Protein AF-A0A2W5YMV2-F1 (afdb_monomer_lite)

Sequence (97 aa):
MTTANKITVIRILMIPVFVTLAIYYGESIQESKPQDWMRFTAIAVFLLAAVSDGLDGYVARRYNQRSSLGMILDPIADKGLLLSGIITLSISNWSQV

Structure (mmCIF, N/CA/C/O backbone):
data_AF-A0A2W5YMV2-F1
#
_entry.id   AF-A0A2W5YMV2-F1
#
loop_
_atom_site.group_PDB
_atom_site.id
_atom_site.type_symbol
_atom_site.label_atom_id
_atom_site.label_alt_id
_atom_site.label_comp_id
_atom_site.label_asym_id
_atom_site.label_entity_id
_atom_site.label_seq_id
_atom_site.pdbx_PDB_ins_code
_atom_site.Cartn_x
_atom_site.Cartn_y
_atom_site.Cartn_z
_atom_site.occupancy
_atom_site.B_iso_or_equiv
_atom_site.auth_seq_id
_atom_site.auth_comp_id
_atom_site.auth_asym_id
_atom_site.auth_atom_id
_atom_site.pdbx_PDB_model_num
ATOM 1 N N . MET A 1 1 ? -6.925 -7.645 20.429 1.00 53.72 1 MET A N 1
ATOM 2 C CA . MET A 1 1 ? -6.773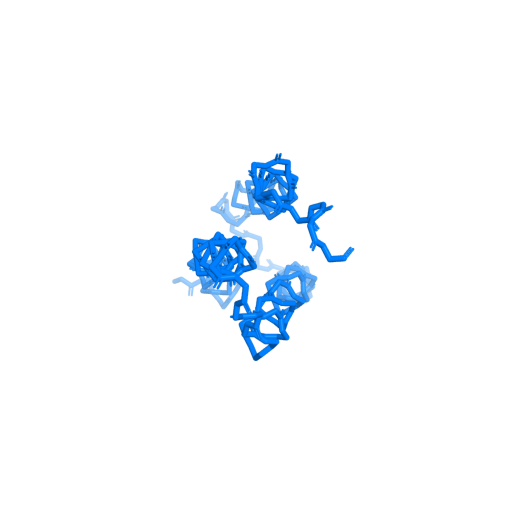 -6.911 19.150 1.00 53.72 1 MET A CA 1
ATOM 3 C C . MET A 1 1 ? -8.110 -6.942 18.431 1.00 53.72 1 MET A C 1
ATOM 5 O O . MET A 1 1 ? -8.658 -8.028 18.287 1.00 53.72 1 MET A O 1
ATOM 9 N N . THR A 1 2 ? -8.661 -5.789 18.054 1.00 72.56 2 THR A N 1
ATOM 10 C CA . THR A 1 2 ? -9.932 -5.709 17.313 1.00 72.56 2 THR A CA 1
ATOM 11 C C . THR A 1 2 ? -9.753 -6.223 15.882 1.00 72.56 2 THR A C 1
ATOM 13 O O . THR A 1 2 ? -8.634 -6.270 15.365 1.00 72.56 2 THR A O 1
ATOM 16 N N . THR A 1 3 ? -10.845 -6.624 15.233 1.00 71.81 3 THR A N 1
ATOM 17 C CA . THR A 1 3 ? -10.856 -7.025 13.814 1.00 71.81 3 THR A CA 1
ATOM 18 C C . THR A 1 3 ? -10.353 -5.901 12.910 1.00 71.81 3 THR A C 1
ATOM 20 O O . THR A 1 3 ? -9.581 -6.174 11.998 1.00 71.81 3 THR A O 1
ATOM 23 N N . ALA A 1 4 ? -10.688 -4.648 13.229 1.00 67.69 4 ALA A N 1
ATOM 24 C CA . ALA A 1 4 ? -10.177 -3.468 12.533 1.00 67.69 4 ALA A CA 1
ATOM 25 C C . ALA A 1 4 ? -8.641 -3.369 12.606 1.00 67.69 4 ALA A C 1
ATOM 27 O O . ALA A 1 4 ? -7.990 -3.318 11.572 1.00 67.69 4 ALA A O 1
ATOM 28 N N . ASN A 1 5 ? -8.039 -3.503 13.798 1.00 69.62 5 ASN A N 1
ATOM 29 C CA . ASN A 1 5 ? -6.578 -3.434 13.957 1.00 69.62 5 ASN A CA 1
ATOM 30 C C . ASN A 1 5 ? -5.823 -4.475 13.114 1.00 69.62 5 ASN A C 1
ATOM 32 O O . ASN A 1 5 ? -4.709 -4.211 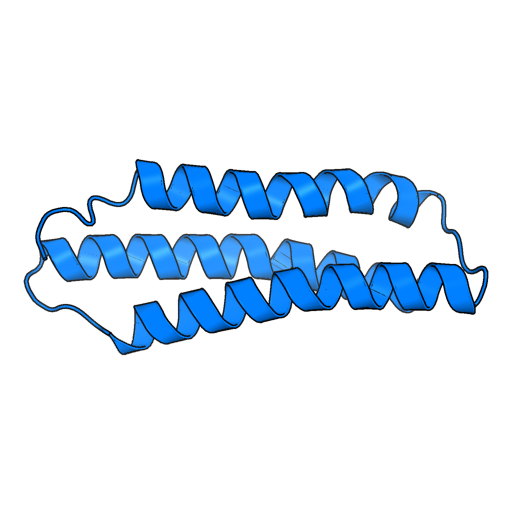12.672 1.00 69.62 5 ASN A O 1
ATOM 36 N N . LYS A 1 6 ? -6.391 -5.673 12.916 1.00 76.62 6 LYS A N 1
ATOM 37 C CA . LYS A 1 6 ? -5.766 -6.699 12.065 1.00 76.62 6 LYS A CA 1
ATOM 38 C C . LYS A 1 6 ? -5.757 -6.272 10.597 1.00 76.62 6 LYS A C 1
ATOM 40 O O . LYS A 1 6 ? -4.750 -6.474 9.928 1.00 76.62 6 LYS A O 1
ATOM 45 N N . ILE A 1 7 ? -6.845 -5.668 10.120 1.00 74.75 7 ILE A N 1
ATOM 46 C CA . ILE A 1 7 ? -6.960 -5.170 8.744 1.00 74.75 7 ILE A CA 1
ATOM 47 C C . ILE A 1 7 ? -5.962 -4.030 8.513 1.00 74.75 7 ILE A C 1
ATOM 49 O O . ILE A 1 7 ? -5.231 -4.056 7.526 1.00 74.75 7 ILE A O 1
ATOM 53 N N . THR A 1 8 ? -5.838 -3.101 9.462 1.00 74.81 8 THR A N 1
ATOM 54 C CA . THR A 1 8 ? -4.885 -1.989 9.358 1.00 74.81 8 THR A CA 1
ATOM 55 C C . THR A 1 8 ? -3.427 -2.471 9.340 1.00 74.81 8 THR A C 1
ATOM 57 O O . THR A 1 8 ? -2.628 -1.995 8.539 1.00 74.81 8 THR A O 1
ATOM 60 N N . VAL A 1 9 ? -3.065 -3.468 10.161 1.00 78.75 9 VAL A N 1
ATOM 61 C CA . VAL A 1 9 ? -1.716 -4.076 10.139 1.00 78.75 9 VAL A CA 1
ATOM 62 C C . VAL A 1 9 ? -1.437 -4.772 8.806 1.00 78.75 9 VAL A C 1
ATOM 64 O O . VAL A 1 9 ? -0.351 -4.619 8.250 1.00 78.75 9 VAL A O 1
ATOM 67 N N . ILE A 1 10 ? -2.417 -5.504 8.271 1.00 82.06 10 ILE A N 1
ATOM 68 C CA . ILE A 1 10 ? -2.305 -6.142 6.955 1.00 82.06 10 ILE A CA 1
ATOM 69 C C . ILE A 1 10 ? -2.098 -5.083 5.863 1.00 82.06 10 ILE A C 1
ATOM 71 O O . ILE A 1 10 ? -1.230 -5.266 5.014 1.00 82.06 10 ILE A O 1
ATOM 75 N N . ARG A 1 11 ? -2.809 -3.949 5.913 1.00 79.38 11 ARG A N 1
ATOM 76 C CA . ARG A 1 11 ? -2.627 -2.841 4.962 1.00 79.38 11 ARG A CA 1
ATOM 77 C C . ARG A 1 11 ? -1.221 -2.259 5.022 1.00 79.38 11 ARG A C 1
ATOM 79 O O . ARG A 1 11 ? -0.592 -2.089 3.984 1.00 79.38 11 ARG A O 1
ATOM 86 N N . ILE A 1 12 ? -0.704 -2.007 6.224 1.00 79.19 12 ILE A N 1
ATOM 87 C CA . ILE A 1 12 ? 0.667 -1.510 6.401 1.00 79.19 12 ILE A CA 1
ATOM 88 C C . ILE A 1 12 ? 1.682 -2.486 5.800 1.00 79.19 12 ILE A C 1
ATOM 90 O O . ILE A 1 12 ? 2.669 -2.043 5.224 1.00 79.19 12 ILE A O 1
ATOM 94 N N . LEU A 1 13 ? 1.426 -3.795 5.872 1.00 84.19 13 LEU A N 1
ATOM 95 C CA . LEU A 1 13 ? 2.268 -4.815 5.246 1.00 84.19 13 LEU A CA 1
ATOM 96 C C . LEU A 1 13 ? 2.108 -4.871 3.714 1.00 84.19 13 LEU A C 1
ATOM 98 O O . LEU A 1 13 ? 3.057 -5.208 3.012 1.00 84.19 13 LEU A O 1
ATOM 102 N N . MET A 1 14 ? 0.934 -4.522 3.180 1.00 80.56 14 MET A N 1
ATOM 103 C CA . MET A 1 14 ? 0.676 -4.449 1.735 1.00 80.56 14 MET A CA 1
ATOM 104 C C . MET A 1 14 ? 1.380 -3.262 1.062 1.00 80.56 14 MET A C 1
ATOM 106 O O . MET A 1 14 ? 1.750 -3.374 -0.103 1.00 80.56 14 MET A O 1
ATOM 110 N N . ILE A 1 15 ? 1.613 -2.154 1.775 1.00 82.88 15 ILE A N 1
ATOM 111 C CA . ILE A 1 15 ? 2.323 -0.973 1.246 1.00 82.88 15 ILE A CA 1
ATOM 112 C C . ILE A 1 15 ? 3.735 -1.320 0.728 1.00 82.88 15 ILE A C 1
ATOM 114 O O . ILE A 1 15 ? 4.003 -1.056 -0.444 1.00 82.88 15 ILE A O 1
ATOM 118 N N . PRO A 1 16 ? 4.648 -1.935 1.510 1.00 84.00 16 PRO A N 1
ATOM 119 C CA . PRO A 1 16 ? 5.972 -2.296 1.011 1.00 84.00 16 PRO A CA 1
ATOM 120 C C . PRO A 1 16 ? 5.914 -3.343 -0.107 1.00 84.00 16 PRO A C 1
ATOM 122 O O . PRO A 1 16 ? 6.749 -3.290 -1.001 1.00 84.00 16 PRO A O 1
ATOM 125 N N . VAL A 1 17 ? 4.923 -4.245 -0.111 1.00 86.44 17 VAL A N 1
ATOM 126 C CA . VAL A 1 17 ? 4.710 -5.204 -1.214 1.00 86.44 17 VAL A CA 1
ATOM 127 C C . VAL A 1 17 ? 4.340 -4.484 -2.512 1.00 86.44 17 VAL A C 1
ATOM 129 O O . VAL A 1 17 ? 4.871 -4.803 -3.572 1.00 86.44 17 VAL A O 1
ATOM 132 N N . PHE A 1 18 ? 3.451 -3.494 -2.442 1.00 86.06 18 PHE A N 1
ATOM 133 C CA . PHE A 1 18 ? 3.118 -2.652 -3.588 1.00 86.06 18 PHE A CA 1
ATOM 134 C C . PHE A 1 18 ? 4.350 -1.890 -4.097 1.00 86.06 18 PHE A C 1
ATOM 136 O O . PHE A 1 18 ? 4.631 -1.913 -5.295 1.00 86.06 18 PHE A O 1
ATOM 143 N N . VAL A 1 19 ? 5.105 -1.261 -3.190 1.00 83.88 19 VAL A N 1
ATOM 144 C CA . VAL A 1 19 ? 6.303 -0.480 -3.535 1.00 83.88 19 VAL A CA 1
ATOM 145 C C . VAL A 1 19 ? 7.355 -1.350 -4.218 1.00 83.88 19 VAL A C 1
ATOM 147 O O . VAL A 1 19 ? 7.882 -0.947 -5.252 1.00 83.88 19 VAL A O 1
ATOM 150 N N . THR A 1 20 ? 7.650 -2.543 -3.692 1.00 85.25 20 THR A N 1
ATOM 151 C CA . THR A 1 20 ? 8.634 -3.438 -4.315 1.00 85.25 20 THR A CA 1
ATOM 152 C C . THR A 1 20 ? 8.173 -3.893 -5.692 1.00 85.25 20 THR A C 1
ATOM 154 O O . THR A 1 20 ? 8.943 -3.773 -6.638 1.00 85.25 20 THR A O 1
ATOM 157 N N . LEU A 1 21 ? 6.919 -4.332 -5.846 1.00 84.19 21 LEU A N 1
ATOM 158 C CA . LEU A 1 21 ? 6.371 -4.736 -7.148 1.00 84.19 21 LEU A CA 1
ATOM 159 C C . LEU A 1 21 ? 6.460 -3.614 -8.18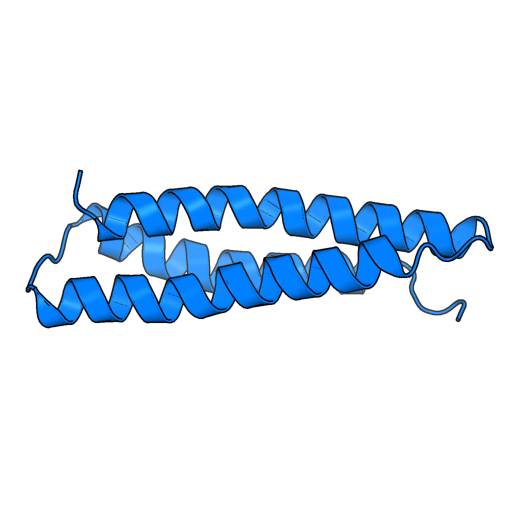8 1.00 84.19 21 LEU A C 1
ATOM 161 O O . LEU A 1 21 ? 6.841 -3.858 -9.331 1.00 84.19 21 LEU A O 1
ATOM 165 N N . ALA A 1 22 ? 6.133 -2.383 -7.799 1.00 81.69 22 ALA A N 1
ATOM 166 C CA . ALA A 1 22 ? 6.143 -1.250 -8.711 1.00 81.69 22 ALA A CA 1
ATOM 167 C C . ALA A 1 22 ? 7.568 -0.755 -9.048 1.00 81.69 22 ALA A C 1
ATOM 169 O O . ALA A 1 22 ? 7.798 -0.323 -10.180 1.00 81.69 22 ALA A O 1
ATOM 170 N N . ILE A 1 23 ? 8.541 -0.890 -8.135 1.00 82.44 23 ILE A N 1
ATOM 171 C CA . ILE A 1 23 ? 9.968 -0.667 -8.434 1.00 82.44 23 ILE A CA 1
ATOM 172 C C . ILE A 1 23 ? 10.498 -1.748 -9.386 1.00 82.44 23 ILE A C 1
ATOM 174 O O . ILE A 1 23 ? 11.064 -1.405 -10.422 1.00 82.44 23 ILE A O 1
ATOM 178 N N . TYR A 1 24 ? 10.254 -3.031 -9.094 1.00 83.00 24 TYR A N 1
ATOM 179 C CA . TYR A 1 24 ? 10.682 -4.150 -9.946 1.00 83.00 24 TYR A CA 1
ATOM 180 C C . TYR A 1 24 ? 10.092 -4.065 -11.357 1.00 83.00 24 TYR A C 1
ATOM 182 O O . TYR A 1 24 ? 10.786 -4.331 -12.337 1.00 83.00 24 TYR A O 1
ATOM 190 N N . TYR A 1 25 ? 8.831 -3.646 -11.485 1.00 80.25 25 TYR A N 1
ATOM 191 C CA . TYR A 1 25 ? 8.233 -3.369 -12.789 1.00 80.25 25 TYR A CA 1
ATOM 192 C C . TYR A 1 25 ? 8.955 -2.225 -13.523 1.00 80.25 25 TYR A C 1
ATOM 194 O O . TYR A 1 25 ? 9.218 -2.332 -14.719 1.00 80.25 25 TYR A O 1
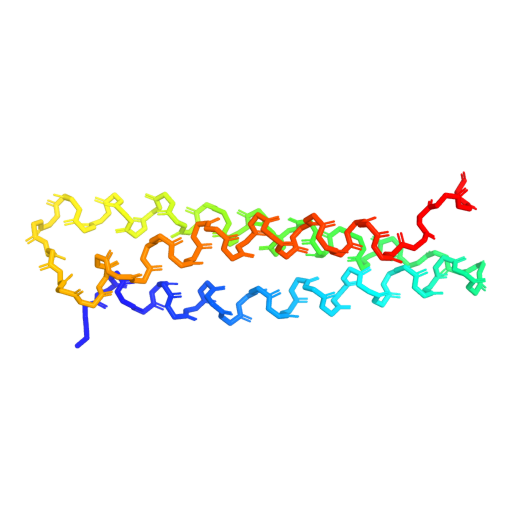ATOM 202 N N . GLY A 1 26 ? 9.323 -1.151 -12.815 1.00 76.69 26 GLY A N 1
ATOM 203 C CA . GLY A 1 26 ? 10.102 -0.047 -13.381 1.00 76.69 26 GLY A CA 1
ATOM 204 C C . GLY A 1 26 ? 11.479 -0.478 -13.904 1.00 76.69 26 GLY A C 1
ATOM 205 O O . GLY A 1 26 ? 11.875 -0.052 -14.987 1.00 76.69 26 GLY A O 1
ATOM 206 N N . GLU A 1 27 ? 12.186 -1.352 -13.183 1.00 77.81 27 GLU A N 1
ATOM 207 C CA . GLU A 1 27 ? 13.455 -1.944 -13.643 1.00 77.81 27 GLU A CA 1
ATOM 208 C C . GLU A 1 27 ? 13.248 -2.870 -14.853 1.00 77.81 27 GLU A C 1
ATOM 210 O O . GLU A 1 27 ? 13.985 -2.800 -15.835 1.00 77.81 27 GLU A O 1
ATOM 215 N N . SER A 1 28 ? 12.180 -3.670 -14.842 1.00 71.06 28 SER A N 1
ATOM 216 C CA . SER A 1 28 ? 11.802 -4.563 -15.944 1.00 71.06 28 SER A CA 1
ATOM 217 C C . SER A 1 28 ? 11.511 -3.820 -17.260 1.00 71.06 28 SER A C 1
ATOM 219 O O . SER A 1 28 ? 11.798 -4.357 -18.334 1.00 71.06 28 SER A O 1
ATOM 221 N N . ILE A 1 29 ? 10.993 -2.585 -17.206 1.00 71.38 29 ILE A N 1
ATOM 222 C CA . ILE A 1 29 ? 10.863 -1.712 -18.388 1.00 71.38 29 ILE A CA 1
ATOM 223 C C . ILE A 1 29 ? 12.242 -1.286 -18.910 1.00 71.38 29 ILE A C 1
ATOM 225 O O . ILE A 1 29 ? 12.465 -1.332 -20.119 1.00 71.38 29 ILE A O 1
ATOM 229 N N . GLN A 1 30 ? 13.176 -0.899 -18.031 1.00 71.00 30 GLN A N 1
ATOM 230 C CA . GLN A 1 30 ? 14.525 -0.479 -18.446 1.00 71.00 30 GLN A CA 1
ATOM 231 C C . GLN A 1 30 ? 15.292 -1.605 -19.148 1.00 71.00 30 GLN A C 1
ATOM 233 O O . GLN A 1 30 ? 16.023 -1.353 -20.103 1.00 71.00 30 GLN A O 1
ATOM 238 N N . GLU A 1 31 ? 15.071 -2.856 -18.744 1.00 75.81 31 GLU A N 1
ATOM 239 C CA . GLU A 1 31 ? 15.647 -4.037 -19.398 1.00 75.81 31 GLU A CA 1
ATOM 240 C C . GLU A 1 31 ? 14.967 -4.412 -20.734 1.00 75.81 31 GLU A C 1
ATOM 242 O O . GLU A 1 31 ? 15.286 -5.448 -21.322 1.00 75.81 31 GLU A O 1
ATOM 247 N N . SER A 1 32 ? 14.032 -3.593 -21.240 1.00 66.81 32 SER A N 1
ATOM 248 C CA . SER A 1 32 ? 13.257 -3.841 -22.471 1.00 66.81 32 SER A CA 1
ATOM 249 C C . SER A 1 32 ? 12.473 -5.164 -22.464 1.00 66.81 32 SER A C 1
ATOM 251 O O . SER A 1 32 ? 12.135 -5.710 -23.516 1.00 66.81 32 SER A O 1
ATOM 253 N N . LYS A 1 33 ? 12.161 -5.694 -21.274 1.00 72.31 33 LYS A N 1
ATOM 254 C CA . LYS A 1 33 ? 11.332 -6.889 -21.068 1.00 72.31 33 LYS A CA 1
ATOM 255 C C . LYS A 1 33 ? 10.188 -6.549 -20.118 1.00 72.31 33 LYS A C 1
ATOM 257 O O . LYS A 1 33 ? 10.224 -6.999 -18.972 1.00 72.31 33 LYS A O 1
ATOM 262 N N . PRO A 1 34 ? 9.189 -5.764 -20.554 1.00 70.69 34 PRO A N 1
ATOM 263 C CA . PRO A 1 34 ? 8.090 -5.366 -19.686 1.00 70.69 34 PRO A CA 1
ATOM 264 C C . PRO A 1 34 ? 7.333 -6.602 -19.188 1.00 70.69 34 PRO A C 1
ATOM 266 O O . PRO A 1 34 ? 6.717 -7.340 -19.956 1.00 70.69 34 PRO A O 1
ATOM 269 N N . GLN A 1 35 ? 7.395 -6.853 -17.882 1.00 77.12 35 GLN A N 1
ATOM 270 C CA . GLN A 1 35 ? 6.622 -7.903 -17.233 1.00 77.12 35 GLN A CA 1
ATOM 271 C C . GLN A 1 35 ? 5.253 -7.355 -16.828 1.00 77.12 35 GLN A C 1
ATOM 273 O O . GLN A 1 35 ? 5.038 -6.953 -15.685 1.00 77.12 35 GLN A O 1
ATOM 278 N N . ASP A 1 36 ? 4.297 -7.373 -17.757 1.00 77.44 36 ASP A N 1
ATOM 279 C CA . ASP A 1 36 ? 2.939 -6.852 -17.525 1.00 77.44 36 ASP A CA 1
ATOM 280 C C . ASP A 1 36 ? 2.235 -7.497 -16.319 1.00 77.44 36 ASP A C 1
ATOM 282 O O . ASP A 1 36 ? 1.438 -6.852 -15.636 1.00 77.44 36 ASP A O 1
ATOM 286 N N . TRP A 1 37 ? 2.563 -8.752 -15.990 1.00 79.19 37 TRP A N 1
ATOM 287 C CA . TRP A 1 37 ? 2.014 -9.425 -14.809 1.00 79.19 37 TRP A CA 1
ATOM 288 C C . TRP A 1 37 ? 2.368 -8.693 -13.499 1.00 79.19 37 TRP A C 1
ATOM 290 O O . TRP A 1 37 ? 1.536 -8.636 -12.589 1.00 79.19 37 TRP A O 1
ATOM 300 N N . MET A 1 38 ? 3.558 -8.082 -13.410 1.00 78.56 38 MET A N 1
ATOM 301 C CA . MET A 1 38 ? 3.996 -7.293 -12.250 1.00 78.56 38 MET A CA 1
ATOM 302 C C . MET A 1 38 ? 3.190 -5.999 -12.124 1.00 78.56 38 MET A C 1
ATOM 304 O O . MET A 1 38 ? 2.820 -5.591 -11.024 1.00 78.56 38 MET A O 1
ATOM 308 N N . ARG A 1 39 ? 2.837 -5.381 -13.256 1.00 79.06 39 ARG A N 1
ATOM 309 C CA . ARG A 1 39 ? 1.978 -4.193 -13.285 1.00 79.06 39 ARG A CA 1
ATOM 310 C C . ARG A 1 39 ? 0.574 -4.510 -12.788 1.00 79.06 39 ARG A C 1
ATOM 312 O O . ARG A 1 39 ? 0.060 -3.812 -11.916 1.00 79.06 39 ARG A O 1
ATOM 319 N N . PHE A 1 40 ? -0.052 -5.560 -13.322 1.00 81.44 40 PHE A N 1
ATOM 320 C CA . PHE A 1 40 ? -1.404 -5.946 -12.908 1.00 81.44 40 PHE A CA 1
ATOM 321 C C . PHE A 1 40 ? -1.454 -6.376 -11.439 1.00 81.44 40 PHE A C 1
ATOM 323 O O . PHE A 1 40 ? -2.401 -6.021 -10.736 1.00 81.44 40 PHE A O 1
ATOM 330 N N . THR A 1 41 ? -0.428 -7.075 -10.946 1.00 85.25 41 THR A N 1
ATOM 331 C CA . THR A 1 41 ? -0.340 -7.444 -9.525 1.00 85.25 41 THR A CA 1
ATOM 332 C C . THR A 1 41 ? -0.116 -6.231 -8.624 1.00 85.25 41 THR A C 1
ATOM 334 O O . THR A 1 41 ? -0.807 -6.122 -7.614 1.00 85.25 41 THR A O 1
ATOM 337 N N . ALA A 1 42 ? 0.741 -5.275 -8.996 1.00 84.06 42 ALA A N 1
ATOM 338 C CA . ALA A 1 42 ? 0.909 -4.027 -8.245 1.00 84.06 42 ALA A CA 1
ATOM 339 C C . ALA A 1 42 ? -0.410 -3.240 -8.142 1.00 84.06 42 ALA A C 1
ATOM 341 O O . ALA A 1 42 ? -0.797 -2.818 -7.052 1.00 84.06 42 ALA A O 1
ATOM 342 N N . ILE A 1 43 ? -1.148 -3.106 -9.251 1.00 84.50 43 ILE A N 1
ATOM 343 C CA . ILE A 1 43 ? -2.466 -2.452 -9.270 1.00 84.50 43 ILE A CA 1
ATOM 344 C C . ILE A 1 43 ? -3.458 -3.198 -8.371 1.00 84.50 43 ILE A C 1
ATOM 346 O O . ILE A 1 43 ? -4.166 -2.567 -7.589 1.00 84.50 43 ILE A O 1
ATOM 350 N N . ALA A 1 44 ? -3.499 -4.530 -8.440 1.00 87.56 44 ALA A N 1
ATOM 351 C CA . ALA A 1 44 ? -4.388 -5.332 -7.604 1.00 87.56 44 ALA A CA 1
ATOM 352 C C . ALA A 1 44 ? -4.077 -5.168 -6.107 1.00 87.56 44 ALA A C 1
ATOM 354 O O . ALA A 1 44 ? -4.998 -4.984 -5.313 1.00 87.56 44 ALA A O 1
ATOM 355 N N . VAL A 1 45 ? -2.796 -5.177 -5.717 1.00 86.56 45 VAL A N 1
ATOM 356 C CA . VAL A 1 45 ? -2.371 -4.960 -4.322 1.00 86.56 45 VAL A CA 1
ATOM 357 C C . VAL A 1 45 ? -2.744 -3.556 -3.853 1.00 86.56 45 VAL A C 1
ATOM 359 O O . VAL A 1 45 ? -3.302 -3.413 -2.767 1.00 86.56 45 VAL A O 1
ATOM 362 N N . PHE A 1 46 ? -2.502 -2.531 -4.674 1.00 84.31 46 PHE A N 1
ATOM 363 C CA . PHE A 1 46 ? -2.887 -1.154 -4.362 1.00 84.31 46 PHE A CA 1
ATOM 364 C C . PHE A 1 46 ? -4.398 -1.024 -4.142 1.00 84.31 46 PHE A C 1
ATOM 366 O O . PHE A 1 46 ? -4.847 -0.433 -3.161 1.00 84.31 46 PHE A O 1
ATOM 373 N N . LEU A 1 47 ? -5.192 -1.626 -5.027 1.00 85.69 47 LEU A N 1
ATOM 374 C CA . LEU A 1 47 ? -6.648 -1.562 -4.972 1.00 85.69 47 LEU A CA 1
ATOM 375 C C . LEU A 1 47 ? -7.198 -2.322 -3.757 1.00 85.69 47 LEU A C 1
ATOM 377 O O . LEU A 1 47 ? -8.085 -1.820 -3.070 1.00 85.69 47 LEU A O 1
ATOM 381 N N . LEU A 1 48 ? -6.626 -3.484 -3.429 1.00 84.88 48 LEU A N 1
ATOM 382 C CA . LEU A 1 48 ? -6.950 -4.222 -2.207 1.00 84.88 48 LEU A CA 1
ATOM 383 C C . LEU A 1 48 ? -6.589 -3.427 -0.948 1.00 84.88 48 LEU A C 1
ATOM 385 O O . LEU A 1 48 ? -7.397 -3.381 -0.019 1.00 84.88 48 LEU A O 1
ATOM 389 N N . ALA A 1 49 ? -5.423 -2.778 -0.916 1.00 83.44 49 ALA A N 1
ATOM 390 C CA . ALA A 1 49 ? -4.991 -1.940 0.202 1.00 83.44 49 ALA A CA 1
ATOM 391 C C . ALA A 1 49 ? -5.919 -0.728 0.404 1.00 83.44 49 ALA A C 1
ATOM 393 O O . ALA A 1 49 ? -6.298 -0.431 1.536 1.00 83.44 49 ALA A O 1
ATOM 394 N N . ALA A 1 50 ? -6.347 -0.084 -0.686 1.00 80.44 50 ALA A N 1
ATOM 395 C CA . ALA A 1 50 ? -7.287 1.035 -0.653 1.00 80.44 50 ALA A CA 1
ATOM 396 C C . ALA A 1 50 ? -8.691 0.606 -0.190 1.00 80.44 50 ALA A C 1
ATOM 398 O O . ALA A 1 50 ? -9.289 1.229 0.683 1.00 80.44 50 ALA A O 1
ATOM 399 N N . VAL A 1 51 ? -9.226 -0.497 -0.724 1.00 81.12 51 VAL A N 1
ATOM 400 C CA . VAL A 1 51 ? -10.557 -0.998 -0.335 1.00 81.12 51 VAL A CA 1
ATOM 401 C C . VAL A 1 51 ? -10.577 -1.455 1.125 1.00 81.12 51 VAL A C 1
ATOM 403 O O . VAL A 1 51 ? -11.575 -1.262 1.822 1.00 81.12 51 VAL A O 1
ATOM 406 N N . SER A 1 52 ? -9.479 -2.034 1.613 1.00 78.44 52 SER A N 1
ATOM 407 C CA . SER A 1 52 ? -9.389 -2.488 3.000 1.00 78.44 52 SER A CA 1
ATOM 408 C C . SER A 1 52 ? -9.329 -1.347 4.025 1.00 78.44 52 SER A C 1
ATOM 410 O O . SER A 1 52 ? -9.572 -1.638 5.190 1.00 78.44 52 SER A O 1
ATOM 412 N N . ASP A 1 53 ? -9.077 -0.092 3.623 1.00 72.38 53 ASP A N 1
ATOM 413 C CA . ASP A 1 53 ? -9.211 1.146 4.434 1.00 72.38 53 ASP A CA 1
ATOM 414 C C . ASP A 1 53 ? -10.663 1.596 4.625 1.00 72.38 53 ASP A C 1
ATOM 416 O O . ASP A 1 53 ? -11.128 1.897 5.726 1.00 72.38 53 ASP A O 1
ATOM 420 N N . GLY A 1 54 ? -11.454 1.531 3.554 1.00 67.00 54 GLY A N 1
ATOM 421 C CA . GLY A 1 54 ? -12.887 1.787 3.670 1.00 67.00 54 GLY A CA 1
ATOM 422 C C . GLY A 1 54 ? -13.580 0.746 4.557 1.00 67.00 54 GLY A C 1
ATOM 423 O O . GLY A 1 54 ? -14.515 1.064 5.296 1.00 67.00 54 GLY A O 1
ATOM 424 N N . LEU A 1 55 ? -13.115 -0.505 4.498 1.00 71.19 55 LEU A N 1
ATOM 425 C CA . LEU A 1 55 ? -13.736 -1.644 5.170 1.00 71.19 55 LEU A CA 1
ATOM 426 C C . LEU A 1 55 ? -13.478 -1.679 6.681 1.00 71.19 55 LEU A C 1
ATOM 428 O O . LEU A 1 55 ? -14.425 -1.907 7.435 1.00 71.19 55 LEU A O 1
ATOM 432 N N . ASP A 1 56 ? -12.256 -1.440 7.159 1.00 70.50 56 ASP A N 1
ATOM 433 C CA . ASP A 1 56 ? -11.993 -1.401 8.604 1.00 70.50 56 ASP A CA 1
ATOM 434 C C . ASP A 1 56 ? -12.535 -0.136 9.265 1.00 70.50 56 ASP A C 1
ATOM 436 O O . ASP A 1 56 ? -13.115 -0.239 10.349 1.00 70.50 56 ASP A O 1
ATOM 440 N N . GLY A 1 57 ? -12.484 1.011 8.584 1.00 67.12 57 GLY A N 1
ATOM 441 C CA . GLY A 1 57 ? -13.163 2.231 9.012 1.00 67.12 57 GLY A CA 1
ATOM 442 C C . GLY A 1 57 ? -14.682 2.044 9.119 1.00 67.12 57 GLY A C 1
ATOM 443 O O . GLY A 1 57 ? -15.307 2.491 10.089 1.00 67.12 57 GLY A O 1
ATOM 444 N N . TYR A 1 58 ? -15.297 1.328 8.172 1.00 68.62 58 TYR A N 1
ATOM 445 C CA . TYR A 1 58 ? -16.724 0.992 8.208 1.00 68.62 58 TYR A CA 1
ATOM 446 C C . TYR A 1 58 ? -17.071 0.026 9.349 1.00 68.62 58 TYR A C 1
ATOM 448 O O . TYR A 1 58 ? -18.022 0.266 10.098 1.00 68.62 58 TYR A O 1
ATOM 456 N N . VAL A 1 59 ? -16.285 -1.039 9.534 1.00 70.44 59 VAL A N 1
ATOM 457 C CA . VAL A 1 59 ? -16.469 -2.011 10.626 1.00 70.44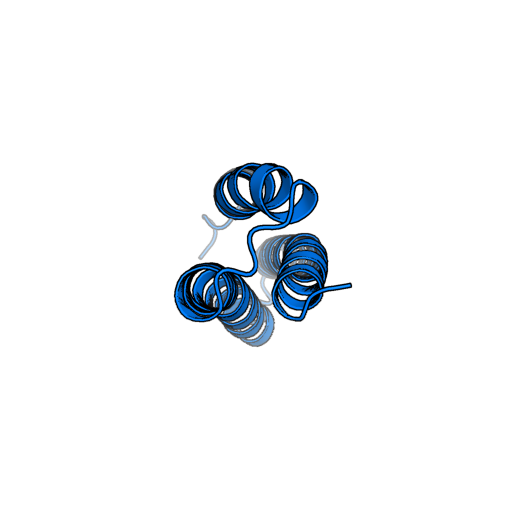 59 VAL A CA 1
ATOM 458 C C . VAL A 1 59 ? -16.280 -1.336 11.989 1.00 70.44 59 VAL A C 1
ATOM 460 O O . VAL A 1 59 ? -17.105 -1.523 12.884 1.00 70.44 59 VAL A O 1
ATOM 463 N N . ALA A 1 60 ? -15.266 -0.486 12.154 1.00 67.69 60 ALA A N 1
ATOM 464 C CA . ALA A 1 60 ? -15.020 0.236 13.401 1.00 67.69 60 ALA A CA 1
ATOM 465 C C . ALA A 1 60 ? -16.178 1.180 13.768 1.00 67.69 60 ALA A C 1
ATOM 467 O O . ALA A 1 60 ? -16.587 1.226 14.932 1.00 67.69 60 ALA A O 1
ATOM 468 N N . ARG A 1 61 ? -16.755 1.887 12.782 1.00 69.12 61 ARG A N 1
ATOM 469 C CA . ARG A 1 61 ? -17.935 2.751 12.981 1.00 69.12 61 ARG A CA 1
ATOM 470 C C . ARG A 1 61 ? -19.193 1.945 13.293 1.00 69.12 61 ARG A C 1
ATOM 472 O O . ARG A 1 61 ? -19.946 2.331 14.181 1.00 69.12 61 ARG A O 1
ATOM 479 N N . ARG A 1 62 ? -19.416 0.825 12.598 1.00 67.12 62 ARG A N 1
ATOM 480 C CA . ARG A 1 62 ? -20.640 0.020 12.737 1.00 67.12 62 ARG A CA 1
ATOM 481 C C . ARG A 1 62 ? -20.704 -0.776 14.040 1.00 67.12 62 ARG A C 1
ATOM 483 O O . ARG A 1 62 ? -21.795 -0.965 14.565 1.00 67.12 62 ARG A O 1
ATOM 490 N N . TYR A 1 63 ? -19.564 -1.203 14.581 1.00 68.44 63 TYR A N 1
ATOM 491 C CA . TYR A 1 63 ? -19.498 -1.946 15.848 1.00 68.44 63 TYR A CA 1
ATOM 492 C C . TYR A 1 63 ? -19.105 -1.082 17.056 1.00 68.44 63 TYR A C 1
ATOM 494 O O . TYR A 1 63 ? -18.879 -1.618 18.138 1.00 68.44 63 TYR A O 1
ATOM 502 N N . ASN A 1 64 ? -19.006 0.243 16.885 1.00 64.69 64 ASN A N 1
ATOM 503 C CA . ASN A 1 64 ? -18.564 1.197 17.910 1.00 64.69 64 ASN A CA 1
ATOM 504 C C . ASN A 1 64 ? -17.208 0.828 18.559 1.00 64.69 64 ASN A C 1
ATOM 506 O O . ASN A 1 64 ? -16.906 1.210 19.689 1.00 64.69 64 ASN A O 1
ATOM 510 N N . GLN A 1 65 ? -16.372 0.074 17.837 1.00 61.00 65 GLN A N 1
ATOM 511 C CA . GLN A 1 65 ? -15.068 -0.409 18.295 1.00 61.00 65 GLN A CA 1
ATOM 512 C C . GLN A 1 65 ? -13.972 0.602 17.950 1.00 61.00 65 GLN A C 1
ATOM 514 O O . GLN A 1 65 ? -13.030 0.300 17.215 1.00 61.00 65 GLN A O 1
ATOM 519 N N . ARG A 1 66 ? -14.091 1.826 18.475 1.00 59.50 66 ARG A N 1
ATOM 520 C CA . ARG A 1 66 ? -13.027 2.830 18.364 1.00 59.50 66 ARG A CA 1
ATOM 521 C C . ARG A 1 66 ? -11.901 2.485 19.336 1.00 59.50 66 ARG A C 1
ATOM 523 O O . ARG A 1 66 ? -12.018 2.725 20.533 1.00 59.50 66 ARG A O 1
ATOM 530 N N . SER A 1 67 ? -10.814 1.914 18.821 1.00 67.88 67 SER A N 1
ATOM 531 C CA . SER A 1 67 ? -9.572 1.763 19.583 1.00 67.88 67 SER A CA 1
ATOM 532 C C . SER A 1 67 ? -8.711 3.021 19.418 1.00 67.88 67 SER A C 1
ATOM 534 O O . SER A 1 67 ? -8.669 3.624 18.345 1.00 67.88 67 SER A O 1
ATOM 536 N N . SER A 1 68 ? -8.002 3.422 20.474 1.00 69.69 68 SER A N 1
ATOM 537 C CA . SER A 1 68 ? -7.044 4.537 20.434 1.00 69.69 68 SER A CA 1
ATOM 538 C C . SER A 1 68 ? -5.897 4.290 19.445 1.00 69.69 68 SER A C 1
ATOM 540 O O . SER A 1 68 ? -5.392 5.235 18.851 1.00 69.69 68 SER A O 1
ATOM 542 N N . LEU A 1 69 ? -5.534 3.025 19.208 1.00 64.81 69 LEU A N 1
ATOM 543 C CA . LEU A 1 69 ? -4.538 2.640 18.204 1.00 64.81 69 LEU A CA 1
ATOM 544 C C . LEU A 1 69 ? -5.048 2.814 16.768 1.00 64.81 69 LEU A C 1
ATOM 546 O O . LEU A 1 69 ? -4.322 3.351 15.939 1.00 64.81 69 LEU A O 1
ATOM 550 N N . GLY A 1 70 ? -6.284 2.404 16.471 1.00 65.00 70 GLY A N 1
ATOM 551 C CA . GLY A 1 70 ? -6.873 2.546 15.134 1.00 65.00 70 GLY A CA 1
ATOM 552 C C . GLY A 1 70 ? -6.996 4.010 14.712 1.00 65.00 70 GLY A C 1
ATOM 553 O O . GLY A 1 70 ? -6.681 4.354 13.583 1.00 65.00 70 GLY A O 1
ATOM 554 N N . MET A 1 71 ? -7.323 4.897 15.657 1.00 69.31 71 MET A N 1
ATOM 555 C CA . MET A 1 71 ? -7.410 6.342 15.407 1.00 69.31 71 MET A CA 1
ATOM 556 C C . MET A 1 71 ? -6.068 6.977 14.998 1.00 69.31 71 MET A C 1
ATOM 558 O O . MET A 1 71 ? -6.057 7.976 14.288 1.00 69.31 71 MET A O 1
ATOM 562 N N . ILE A 1 72 ? -4.945 6.409 15.449 1.00 71.88 72 ILE A N 1
ATOM 563 C CA . ILE A 1 72 ? -3.593 6.865 15.090 1.00 71.88 72 ILE A CA 1
ATOM 564 C C . ILE A 1 72 ? -3.127 6.198 13.791 1.00 71.88 72 ILE A C 1
ATOM 566 O O . ILE A 1 72 ? -2.454 6.831 12.981 1.00 71.88 72 ILE A O 1
ATOM 570 N N . LEU A 1 73 ? -3.476 4.925 13.592 1.00 67.25 73 LEU A N 1
ATOM 571 C CA . LEU A 1 73 ? -3.069 4.148 12.424 1.00 67.25 73 LEU A CA 1
ATOM 572 C C . LEU A 1 73 ? -3.803 4.575 11.144 1.00 67.25 73 LEU A C 1
ATOM 574 O O . LEU A 1 73 ? -3.164 4.587 10.097 1.00 67.25 73 LEU A O 1
ATOM 578 N N . ASP A 1 74 ? -5.076 4.978 11.221 1.00 69.94 74 ASP A N 1
ATOM 579 C CA . ASP A 1 74 ? -5.876 5.424 10.065 1.00 69.94 74 ASP A CA 1
ATOM 580 C C . ASP A 1 74 ? -5.191 6.571 9.284 1.00 69.94 74 ASP A C 1
ATOM 582 O O . ASP A 1 74 ? -4.879 6.382 8.110 1.00 69.94 74 ASP A O 1
ATOM 586 N N . PRO A 1 75 ? -4.831 7.725 9.893 1.00 70.00 75 PRO A N 1
ATOM 587 C CA . PRO A 1 75 ? -4.153 8.809 9.173 1.00 70.00 75 PRO A CA 1
ATOM 588 C C . PRO A 1 75 ? -2.777 8.429 8.606 1.00 70.00 75 PRO A C 1
ATOM 590 O O . PRO A 1 75 ? -2.334 9.017 7.619 1.00 70.00 75 PRO A O 1
ATOM 593 N N . ILE A 1 76 ? -2.071 7.496 9.257 1.00 71.94 76 ILE A N 1
ATOM 594 C CA . ILE A 1 76 ? -0.750 7.017 8.821 1.00 71.94 76 ILE A CA 1
ATOM 595 C C . ILE A 1 76 ? -0.905 6.117 7.599 1.00 71.94 76 ILE A C 1
ATOM 597 O O . ILE A 1 76 ? -0.141 6.243 6.646 1.00 71.94 76 ILE A O 1
ATOM 601 N N . ALA A 1 77 ? -1.891 5.225 7.619 1.00 69.81 77 ALA A N 1
ATOM 602 C CA . ALA A 1 77 ? -2.192 4.322 6.525 1.00 69.81 77 ALA A CA 1
ATOM 603 C C . ALA A 1 77 ? -2.700 5.078 5.288 1.00 69.81 77 ALA A C 1
ATOM 605 O O . ALA A 1 77 ? -2.190 4.854 4.189 1.00 69.81 77 ALA A O 1
ATOM 606 N N . ASP A 1 78 ? -3.622 6.022 5.488 1.00 70.25 78 ASP A N 1
ATOM 607 C CA . ASP A 1 78 ? -4.236 6.832 4.431 1.00 70.25 78 ASP A CA 1
ATOM 608 C C . ASP A 1 78 ? -3.181 7.690 3.703 1.00 70.25 78 ASP A C 1
ATOM 610 O O . ASP A 1 78 ? -3.041 7.664 2.477 1.00 70.25 78 ASP A O 1
ATOM 614 N N . LYS A 1 79 ? -2.303 8.359 4.465 1.00 78.50 79 LYS A N 1
ATOM 615 C CA . LYS A 1 79 ? -1.170 9.108 3.893 1.00 78.50 79 LYS A CA 1
ATOM 616 C C . LYS A 1 79 ? -0.064 8.200 3.364 1.00 78.50 79 LYS A C 1
ATOM 618 O O . LYS A 1 79 ? 0.591 8.560 2.391 1.00 78.50 79 LYS A O 1
ATOM 623 N N . GLY A 1 80 ? 0.165 7.048 3.988 1.00 78.81 80 GLY A N 1
ATOM 624 C CA . GLY A 1 80 ? 1.222 6.110 3.620 1.00 78.81 80 GLY A CA 1
ATOM 625 C C . GLY A 1 80 ? 0.999 5.499 2.243 1.00 78.81 80 GLY A C 1
ATOM 626 O O . GLY A 1 80 ? 1.921 5.489 1.430 1.00 78.81 80 GLY A O 1
ATOM 627 N N . LEU A 1 81 ? -0.228 5.062 1.946 1.00 78.62 81 LEU A N 1
ATOM 628 C CA . LEU A 1 81 ? -0.567 4.502 0.638 1.00 78.62 81 LEU A CA 1
ATOM 629 C C . LEU A 1 81 ? -0.416 5.558 -0.468 1.00 78.62 81 LEU A C 1
ATOM 631 O O . LEU A 1 81 ? 0.253 5.300 -1.469 1.00 78.62 81 LEU A O 1
ATOM 635 N N . LEU A 1 82 ? -0.945 6.767 -0.255 1.00 82.38 82 LEU A N 1
ATOM 636 C CA . LEU A 1 82 ? -0.814 7.884 -1.199 1.00 82.38 82 LEU A CA 1
ATOM 637 C C . LEU A 1 82 ? 0.645 8.293 -1.434 1.00 82.38 82 LEU A C 1
ATOM 639 O O . LEU A 1 82 ? 1.076 8.388 -2.583 1.00 82.38 82 LEU A O 1
ATOM 643 N N . LEU A 1 83 ? 1.420 8.505 -0.365 1.00 83.69 83 LEU A N 1
ATOM 644 C CA . LEU A 1 83 ? 2.837 8.865 -0.468 1.00 83.69 83 LEU A CA 1
ATOM 645 C C . LEU A 1 83 ? 3.640 7.763 -1.157 1.00 83.69 83 LEU A C 1
ATOM 647 O O . LEU A 1 83 ? 4.464 8.070 -2.011 1.00 83.69 83 LEU A O 1
ATOM 651 N N . SER A 1 84 ? 3.372 6.493 -0.841 1.00 80.75 84 SER A N 1
ATOM 652 C CA . SER A 1 84 ? 4.035 5.366 -1.498 1.00 80.75 84 SER A CA 1
ATOM 653 C C . SER A 1 84 ? 3.750 5.339 -3.000 1.00 80.75 84 SER A C 1
ATOM 655 O O . SER A 1 84 ? 4.682 5.224 -3.786 1.00 80.75 84 SER A O 1
ATOM 657 N N . GLY A 1 85 ? 2.497 5.562 -3.416 1.00 79.31 85 GLY A N 1
ATOM 658 C CA . GLY A 1 85 ? 2.125 5.655 -4.827 1.00 79.31 85 GLY A CA 1
ATOM 659 C C . GLY A 1 85 ? 2.838 6.795 -5.549 1.00 79.31 85 GLY A C 1
ATOM 660 O O . GLY A 1 85 ? 3.421 6.578 -6.608 1.00 79.31 85 GLY A O 1
ATOM 661 N N . ILE A 1 86 ? 2.847 7.994 -4.959 1.00 81.75 86 ILE A N 1
ATOM 662 C CA . ILE A 1 86 ? 3.498 9.175 -5.546 1.00 81.75 86 ILE A CA 1
ATOM 663 C C . ILE A 1 86 ? 5.009 8.969 -5.661 1.00 81.75 86 ILE A C 1
ATOM 665 O O . ILE A 1 86 ? 5.579 9.242 -6.716 1.00 81.75 86 ILE A O 1
ATOM 669 N N . ILE A 1 87 ? 5.658 8.487 -4.597 1.0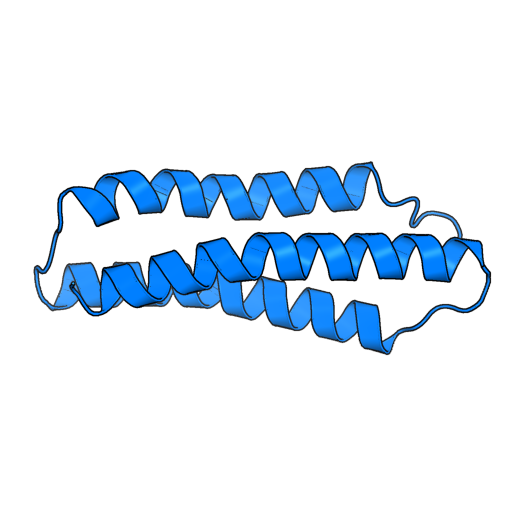0 81.56 87 ILE A N 1
ATOM 670 C CA . ILE A 1 87 ? 7.107 8.259 -4.564 1.00 81.56 87 ILE A CA 1
ATOM 671 C C . ILE A 1 87 ? 7.484 7.201 -5.589 1.00 81.56 87 ILE A C 1
ATOM 673 O O . ILE A 1 87 ? 8.396 7.428 -6.381 1.00 81.56 87 ILE A O 1
ATOM 677 N N . THR A 1 88 ? 6.773 6.073 -5.610 1.00 77.88 88 THR A N 1
ATOM 678 C CA . THR A 1 88 ? 7.085 5.011 -6.555 1.00 77.88 88 THR A CA 1
ATOM 679 C C . THR A 1 88 ? 6.906 5.498 -7.981 1.00 77.88 88 THR A C 1
ATOM 681 O O . THR A 1 88 ? 7.866 5.402 -8.726 1.00 77.88 88 THR A O 1
ATOM 684 N N . LEU A 1 89 ? 5.777 6.121 -8.334 1.00 75.44 89 LEU A N 1
ATOM 685 C CA . LEU A 1 89 ? 5.557 6.657 -9.684 1.00 75.44 89 LEU A CA 1
ATOM 686 C C . LEU A 1 89 ? 6.548 7.763 -10.074 1.00 75.44 89 LEU A C 1
ATOM 688 O O . LEU A 1 89 ? 6.881 7.888 -11.247 1.00 75.44 89 LEU A O 1
ATOM 692 N N . SER A 1 90 ? 7.021 8.562 -9.114 1.00 79.12 90 SER A N 1
ATOM 693 C CA . SER A 1 90 ? 8.014 9.615 -9.370 1.00 79.12 90 SER A CA 1
ATOM 694 C C . SER A 1 90 ? 9.423 9.064 -9.590 1.00 79.12 90 SER A C 1
ATOM 696 O O . SER A 1 90 ? 10.178 9.622 -10.380 1.00 79.12 90 SER A O 1
ATOM 698 N N . ILE A 1 91 ? 9.800 8.000 -8.873 1.00 75.06 91 ILE A N 1
ATOM 699 C CA . ILE A 1 91 ? 11.141 7.400 -8.950 1.00 75.06 91 ILE A CA 1
ATOM 700 C C . ILE A 1 91 ? 11.224 6.379 -10.085 1.00 75.06 91 ILE A C 1
ATOM 702 O O . ILE A 1 91 ? 12.248 6.273 -10.760 1.00 75.06 91 ILE A O 1
ATOM 706 N N . SER A 1 92 ? 10.167 5.598 -10.293 1.00 67.25 92 SER A N 1
ATOM 707 C CA . SER A 1 92 ? 10.145 4.559 -11.308 1.00 67.25 92 SER A CA 1
ATOM 708 C C . SER A 1 92 ? 10.045 5.206 -12.684 1.00 67.25 92 SER A C 1
ATOM 710 O O . SER A 1 92 ? 9.028 5.803 -13.034 1.00 67.25 92 SER A O 1
ATOM 712 N N . ASN A 1 93 ? 11.109 5.090 -13.472 1.00 64.88 93 ASN A N 1
ATOM 713 C CA . ASN A 1 93 ? 11.205 5.727 -14.778 1.00 64.88 93 ASN A CA 1
ATOM 714 C C . ASN A 1 93 ? 10.326 4.985 -15.806 1.00 64.88 93 ASN A C 1
ATOM 716 O O . ASN A 1 93 ? 10.795 4.118 -16.535 1.00 64.88 93 ASN A O 1
ATOM 720 N N . TRP A 1 94 ? 9.024 5.282 -15.813 1.00 66.31 94 TRP A N 1
ATOM 721 C CA . TRP A 1 94 ? 8.018 4.636 -16.672 1.00 66.31 94 TRP A CA 1
ATOM 722 C C . TRP A 1 94 ? 7.931 5.259 -18.075 1.00 66.31 94 TRP A C 1
ATOM 724 O O . TRP A 1 94 ? 7.118 4.824 -18.884 1.00 66.31 94 TRP A O 1
ATOM 734 N N . SER A 1 95 ? 8.745 6.278 -18.379 1.00 57.53 95 SER A N 1
ATOM 735 C CA . SER A 1 95 ? 8.638 7.076 -19.613 1.00 57.53 95 SER A CA 1
ATOM 736 C C . SER A 1 95 ? 9.235 6.428 -20.870 1.00 57.53 95 SER A C 1
ATOM 738 O O . SER A 1 95 ? 9.310 7.080 -21.906 1.00 57.53 95 SER A O 1
ATOM 740 N N . GLN A 1 96 ? 9.664 5.167 -20.794 1.00 52.75 96 GLN A N 1
ATOM 741 C CA . GLN A 1 96 ? 10.267 4.433 -21.917 1.00 52.75 96 GLN A CA 1
ATOM 742 C C . GLN A 1 96 ? 9.286 3.457 -22.601 1.00 52.75 96 GLN A C 1
ATOM 744 O O . GLN A 1 96 ? 9.728 2.626 -23.390 1.00 52.75 96 GLN A O 1
ATOM 749 N N . VAL A 1 97 ? 7.981 3.530 -22.296 1.00 51.06 97 VAL A N 1
ATOM 750 C CA . VAL A 1 97 ? 6.932 2.786 -23.028 1.00 51.06 97 VAL A CA 1
ATOM 751 C C . VAL A 1 97 ? 6.528 3.533 -24.291 1.00 51.06 97 VAL A C 1
ATOM 753 O O . VAL A 1 97 ? 6.253 4.749 -24.179 1.00 51.06 97 VAL A O 1
#

Foldseek 3Di:
DDPLVVLLVVLVVLLVVLLVLLQVQLVCVVVVNRPVVSVVVSVVSLVSSVVSLVVSVVVCVVVVVDDPVSVVSSVVSVVSSVVSVVVSVVPRPPVSD

Radius of gyration: 15.62 Å; chains: 1; bounding box: 36×19×44 Å

Secondary structure (DSSP, 8-state):
--HHHHHHHHHHHHHHHHHHHHHHHHHHHHTT---HHHHHHHHHHHHHHHHHHHHHHHHHHHTT---HHHHHHHHHHHHHHHHHHHHHHHHS--TT-

pLDDT: mean 74.88, std 8.06, range [51.06, 87.56]